Protein AF-A0A2H0G6V6-F1 (afdb_monomer_lite)

pLDDT: mean 89.8, std 11.32, range [32.69, 96.94]

Sequence (122 aa):
MICHQAIFFHKSLFNEIGLYDETLKLKADWKLLILAICKYNISYLHINTTLSIYDTSGISSTEENHKLLAAENEAVLYKEFPMFMNNYDRLNQLEILLAELKKSRLIKALNYFGFLKKIKHT

Radius of gyration: 21.41 Å; chains: 1; bounding box: 50×31×56 Å

Foldseek 3Di:
DPDLQQDDDDPVLCVVQNAFDPVQDPCRSVLSVCCCCPPVVPDDDDDPDDPDDDDCPDPCNDPVCPVSVVVSVVVSCCVVPVVVVVVVVVVVVVVVVVVVCVVDPVSVVCVVVVVDDPPDDD

Secondary structure (DSSP, 8-state):
---GGG----THHHHHT-S--TT-SS-HHHHHHHIIIIIS--------S------TTSGGGSGGGHHHHHHHHHHHHHHH-HHHHHHHHHHHHHHHHHHHHHH-HHHHHHHHTT-S------

Structure (mmCIF, N/CA/C/O backbone):
data_AF-A0A2H0G6V6-F1
#
_entry.id   AF-A0A2H0G6V6-F1
#
loop_
_atom_site.group_PDB
_atom_site.id
_atom_site.type_symbol
_atom_site.label_atom_id
_atom_site.label_alt_id
_atom_site.label_comp_id
_atom_site.label_asym_id
_atom_site.label_entity_id
_atom_site.label_seq_id
_atom_site.pdbx_PDB_ins_code
_atom_site.Cartn_x
_atom_site.Cartn_y
_atom_site.Cartn_z
_atom_site.occupancy
_atom_site.B_iso_or_equiv
_atom_site.auth_seq_id
_atom_site.auth_comp_id
_atom_site.auth_asym_id
_atom_site.auth_atom_id
_atom_site.pdbx_PDB_model_num
ATOM 1 N N . MET A 1 1 ? -0.016 -7.850 -0.098 1.00 60.28 1 MET A N 1
ATOM 2 C CA . MET A 1 1 ? 0.410 -6.962 -1.205 1.00 60.28 1 MET A CA 1
ATOM 3 C C . MET A 1 1 ? 0.632 -7.838 -2.425 1.00 60.28 1 MET A C 1
ATOM 5 O O . MET A 1 1 ? 1.134 -8.939 -2.244 1.00 60.28 1 MET A O 1
ATOM 9 N N . ILE A 1 2 ? 0.222 -7.402 -3.618 1.00 72.88 2 ILE A N 1
ATOM 10 C CA . ILE A 1 2 ? 0.527 -8.130 -4.861 1.00 72.88 2 ILE A CA 1
ATOM 11 C C . ILE A 1 2 ? 2.032 -7.982 -5.124 1.00 72.88 2 ILE A C 1
ATOM 13 O O . ILE A 1 2 ? 2.585 -6.903 -4.917 1.00 72.88 2 ILE A O 1
ATOM 17 N N . CYS A 1 3 ? 2.701 -9.068 -5.506 1.00 83.62 3 CYS A N 1
ATOM 18 C CA . CYS A 1 3 ? 4.130 -9.073 -5.812 1.00 83.62 3 CYS A CA 1
ATOM 19 C C . CYS A 1 3 ? 4.394 -8.190 -7.039 1.00 83.62 3 CYS A C 1
ATOM 21 O O . CYS A 1 3 ? 3.960 -8.537 -8.135 1.00 83.62 3 CYS A O 1
ATOM 23 N N . HIS A 1 4 ? 5.082 -7.054 -6.862 1.00 88.38 4 HIS A N 1
ATOM 24 C CA . HIS A 1 4 ? 5.379 -6.122 -7.958 1.00 88.38 4 HIS A CA 1
ATOM 25 C C . HIS A 1 4 ? 6.168 -6.804 -9.084 1.00 88.38 4 HIS A C 1
ATOM 27 O O . HIS A 1 4 ? 5.898 -6.583 -10.258 1.00 88.38 4 HIS A O 1
ATOM 33 N N . GLN A 1 5 ? 7.066 -7.721 -8.719 1.00 89.69 5 GLN A N 1
ATOM 34 C CA . GLN A 1 5 ? 7.894 -8.506 -9.634 1.00 89.69 5 GLN A CA 1
ATOM 35 C C . GLN A 1 5 ? 7.086 -9.423 -10.570 1.00 89.69 5 GLN A C 1
ATOM 37 O O . GLN A 1 5 ? 7.652 -9.979 -11.506 1.00 89.69 5 GLN A O 1
ATOM 42 N N . ALA A 1 6 ? 5.785 -9.601 -10.324 1.00 93.12 6 ALA A N 1
ATOM 43 C CA . ALA A 1 6 ? 4.876 -10.382 -11.159 1.00 93.12 6 ALA A CA 1
ATOM 44 C C . ALA A 1 6 ? 3.874 -9.510 -11.943 1.00 93.12 6 ALA A C 1
ATOM 46 O O . ALA A 1 6 ? 2.898 -10.035 -12.479 1.00 93.12 6 ALA A O 1
ATOM 47 N N . ILE A 1 7 ? 4.076 -8.188 -11.995 1.00 94.25 7 ILE A N 1
ATOM 48 C CA . ILE A 1 7 ? 3.158 -7.250 -12.646 1.00 94.25 7 ILE A CA 1
ATOM 49 C C . ILE A 1 7 ? 3.786 -6.699 -13.921 1.00 94.25 7 ILE A C 1
ATOM 51 O O . ILE A 1 7 ? 4.931 -6.255 -13.937 1.00 94.25 7 ILE A O 1
ATOM 55 N N . PHE A 1 8 ? 2.989 -6.679 -14.986 1.00 94.25 8 PHE A N 1
ATOM 56 C CA . PHE A 1 8 ? 3.351 -6.091 -16.266 1.00 94.25 8 PHE A CA 1
ATOM 57 C C . PHE A 1 8 ? 2.427 -4.915 -16.552 1.00 94.25 8 PHE A C 1
ATOM 59 O O . PHE A 1 8 ? 1.205 -5.043 -16.479 1.00 94.25 8 PHE A O 1
ATOM 66 N N . PHE A 1 9 ? 3.015 -3.773 -16.900 1.00 95.19 9 PHE A N 1
ATOM 67 C CA . PHE A 1 9 ? 2.273 -2.564 -17.232 1.00 95.19 9 PHE A CA 1
ATOM 68 C C . PHE A 1 9 ? 2.359 -2.282 -18.724 1.00 95.19 9 PHE A C 1
ATOM 70 O O . PHE A 1 9 ? 3.435 -2.337 -19.323 1.00 95.19 9 PHE A O 1
ATOM 77 N N . HIS A 1 10 ? 1.231 -1.908 -19.324 1.00 95.81 10 HIS A N 1
ATOM 78 C CA . HIS A 1 10 ? 1.273 -1.273 -20.631 1.00 95.81 10 HIS A CA 1
ATOM 79 C C . HIS A 1 10 ? 1.862 0.137 -20.486 1.00 95.81 10 HIS A C 1
ATOM 81 O O . HIS A 1 10 ? 1.508 0.863 -19.557 1.00 95.81 10 HIS A O 1
ATOM 87 N N . LYS A 1 11 ? 2.728 0.559 -21.417 1.00 95.81 11 LYS A N 1
ATOM 88 C CA . LYS A 1 11 ? 3.427 1.858 -21.337 1.00 95.81 11 LYS A CA 1
ATOM 89 C C . LYS A 1 11 ? 2.470 3.048 -21.187 1.00 95.81 11 LYS A C 1
ATOM 91 O O . LYS A 1 11 ? 2.828 4.035 -20.552 1.00 95.81 11 LYS A O 1
ATOM 96 N N . SER A 1 12 ? 1.263 2.958 -21.750 1.00 95.75 12 SER A N 1
ATOM 97 C CA . SER A 1 12 ? 0.259 4.027 -21.649 1.00 95.75 12 SER A CA 1
ATOM 98 C C . SER A 1 12 ? -0.141 4.352 -20.209 1.00 95.75 12 SER A C 1
ATOM 100 O O . SER A 1 12 ? -0.510 5.492 -19.954 1.00 95.75 12 SER A O 1
ATOM 102 N N . LEU A 1 13 ? -0.016 3.405 -19.272 1.00 96.38 13 LEU A N 1
ATOM 103 C CA . LEU A 1 13 ? -0.336 3.623 -17.861 1.00 96.38 13 LEU A CA 1
ATOM 104 C C . LEU A 1 13 ? 0.478 4.776 -17.260 1.00 96.38 13 LEU A C 1
ATOM 106 O O . LEU A 1 13 ? -0.059 5.598 -16.524 1.00 96.38 13 LEU A O 1
ATOM 110 N N . PHE A 1 14 ? 1.754 4.887 -17.634 1.00 96.50 14 PHE A N 1
ATOM 111 C CA . PHE A 1 14 ? 2.629 5.959 -17.159 1.00 96.50 14 PHE A CA 1
ATOM 112 C C . PHE A 1 14 ? 2.265 7.333 -17.732 1.00 96.50 14 PHE A C 1
ATOM 114 O O . PHE A 1 14 ? 2.564 8.349 -17.111 1.00 96.50 14 PHE A O 1
ATOM 121 N N . ASN A 1 15 ? 1.599 7.376 -18.891 1.00 95.38 15 ASN A N 1
ATOM 122 C CA . ASN A 1 15 ? 1.081 8.625 -19.450 1.00 95.38 15 ASN A CA 1
ATOM 123 C C . ASN A 1 15 ? -0.211 9.069 -18.744 1.00 95.38 15 ASN A C 1
ATOM 125 O O . ASN A 1 15 ? -0.499 10.260 -18.708 1.00 95.38 15 ASN A O 1
ATOM 129 N N . GLU A 1 16 ? -0.993 8.123 -18.217 1.00 94.88 16 GLU A N 1
ATOM 130 C CA . GLU A 1 16 ? -2.292 8.386 -17.589 1.00 94.88 16 GLU A CA 1
ATOM 131 C C . GLU A 1 16 ? -2.172 8.720 -16.096 1.00 94.88 16 GLU A C 1
ATOM 133 O O . GLU A 1 16 ? -2.793 9.667 -15.616 1.00 94.88 16 GLU A O 1
ATOM 138 N N . ILE A 1 17 ? -1.349 7.965 -15.364 1.00 95.62 17 ILE A N 1
ATOM 139 C CA . ILE A 1 17 ? -1.195 8.101 -13.906 1.00 95.62 17 ILE A CA 1
ATOM 140 C C . ILE A 1 17 ? 0.034 8.940 -13.546 1.00 95.62 17 ILE A C 1
ATOM 142 O O . ILE A 1 17 ? 0.036 9.645 -12.537 1.00 95.62 17 ILE A O 1
ATOM 146 N N . GLY A 1 18 ? 1.078 8.866 -14.371 1.00 95.62 18 GLY A N 1
ATOM 147 C CA . GLY A 1 18 ? 2.403 9.403 -14.081 1.00 95.62 18 GLY A CA 1
ATOM 148 C C . GLY A 1 18 ? 3.440 8.312 -13.807 1.00 95.62 18 GLY A C 1
ATOM 149 O O . GLY A 1 18 ? 3.152 7.113 -13.822 1.00 95.62 18 GLY A O 1
ATOM 150 N N . LEU A 1 19 ? 4.678 8.752 -13.591 1.00 96.62 19 LEU A N 1
ATOM 151 C CA . LEU A 1 19 ? 5.817 7.893 -13.264 1.00 96.62 19 LEU A CA 1
ATOM 152 C C . LEU A 1 19 ? 5.858 7.558 -11.765 1.00 96.62 19 LEU A C 1
ATOM 154 O O . LEU A 1 19 ? 5.008 7.991 -10.984 1.00 96.62 19 LEU A O 1
ATOM 158 N N . TYR A 1 20 ? 6.858 6.775 -11.365 1.00 96.88 20 TYR A N 1
ATOM 159 C CA . TYR A 1 20 ? 7.112 6.482 -9.960 1.00 96.88 20 TYR A CA 1
ATOM 160 C C . TYR A 1 20 ? 7.387 7.756 -9.159 1.00 96.88 20 TYR A C 1
ATOM 162 O O . TYR A 1 20 ? 8.062 8.675 -9.618 1.00 96.88 20 TYR A O 1
ATOM 170 N N . ASP A 1 21 ? 6.849 7.796 -7.942 1.00 96.56 21 ASP A N 1
ATOM 171 C CA . ASP A 1 21 ? 7.067 8.905 -7.021 1.00 96.56 21 ASP A CA 1
ATOM 172 C C . ASP A 1 21 ? 8.420 8.741 -6.323 1.00 96.56 21 ASP A C 1
ATOM 174 O O . ASP A 1 21 ? 8.543 7.994 -5.352 1.00 96.56 21 ASP A O 1
ATOM 178 N N . GLU A 1 22 ? 9.429 9.451 -6.823 1.00 96.12 22 GLU A N 1
ATOM 179 C CA . GLU A 1 22 ? 10.803 9.430 -6.304 1.00 96.12 22 GLU A CA 1
ATOM 180 C C . GLU A 1 22 ? 10.944 10.070 -4.913 1.00 96.12 22 GLU A C 1
ATOM 182 O O . GLU A 1 22 ? 12.004 9.987 -4.294 1.00 96.12 22 GLU A O 1
ATOM 187 N N . THR A 1 23 ? 9.884 10.696 -4.383 1.00 95.94 23 THR A N 1
ATOM 188 C CA . THR A 1 23 ? 9.886 11.189 -2.997 1.00 95.94 23 THR A CA 1
ATOM 189 C C . THR A 1 23 ? 9.694 10.065 -1.973 1.00 95.94 23 THR A C 1
ATOM 191 O O . THR A 1 23 ? 10.002 10.255 -0.795 1.00 95.94 23 THR A O 1
ATOM 194 N N . LEU A 1 24 ? 9.216 8.893 -2.411 1.00 95.81 24 LEU A N 1
ATOM 195 C CA . LEU A 1 24 ? 9.051 7.699 -1.585 1.00 95.81 24 LEU A CA 1
ATOM 196 C C . LEU A 1 24 ? 10.300 6.821 -1.664 1.00 95.81 24 LEU A C 1
ATOM 198 O O . LEU A 1 24 ? 10.797 6.517 -2.745 1.00 95.81 24 LEU A O 1
ATOM 202 N N . LYS A 1 25 ? 10.776 6.346 -0.515 1.00 94.00 25 LYS A N 1
ATOM 203 C CA . LYS A 1 25 ? 11.970 5.502 -0.420 1.00 94.00 25 LYS A CA 1
ATOM 204 C C . LYS A 1 25 ? 11.675 4.037 -0.702 1.00 94.00 25 LYS A C 1
ATOM 206 O O . LYS A 1 25 ? 12.546 3.343 -1.216 1.00 94.00 25 LYS A O 1
ATOM 211 N N . L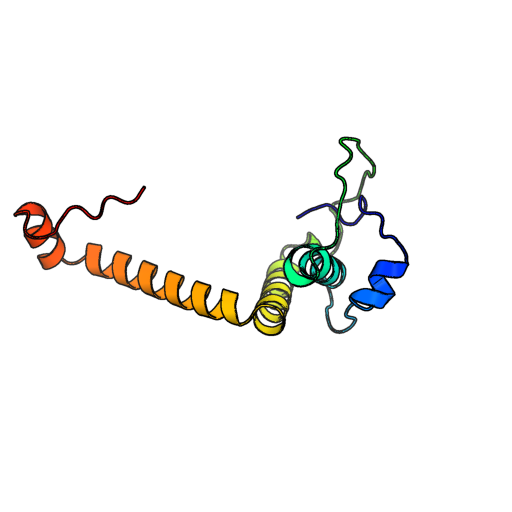EU A 1 26 ? 10.493 3.544 -0.324 1.00 92.50 26 LEU A N 1
ATOM 212 C CA . LEU A 1 26 ? 10.183 2.110 -0.377 1.00 92.50 26 LEU A CA 1
ATOM 213 C C . LEU A 1 26 ? 8.837 1.787 -1.041 1.00 92.50 26 LEU A C 1
ATOM 215 O O . LEU A 1 26 ? 8.609 0.638 -1.422 1.00 92.50 26 LEU A O 1
ATOM 219 N N . LYS A 1 27 ? 7.920 2.759 -1.148 1.00 93.31 27 LYS A N 1
ATOM 220 C CA . LYS A 1 27 ? 6.522 2.522 -1.560 1.00 93.31 27 LYS A CA 1
ATOM 221 C C . LYS A 1 27 ? 6.114 3.067 -2.930 1.00 93.31 27 LYS A C 1
ATOM 223 O O . LYS A 1 27 ? 4.922 3.037 -3.241 1.00 93.31 27 LYS A O 1
ATOM 228 N N . ALA A 1 28 ? 7.055 3.493 -3.771 1.00 95.00 28 ALA A N 1
ATOM 229 C CA . ALA A 1 28 ? 6.752 4.035 -5.100 1.00 95.00 28 ALA A CA 1
ATOM 230 C C . ALA A 1 28 ? 5.922 3.069 -5.975 1.00 95.0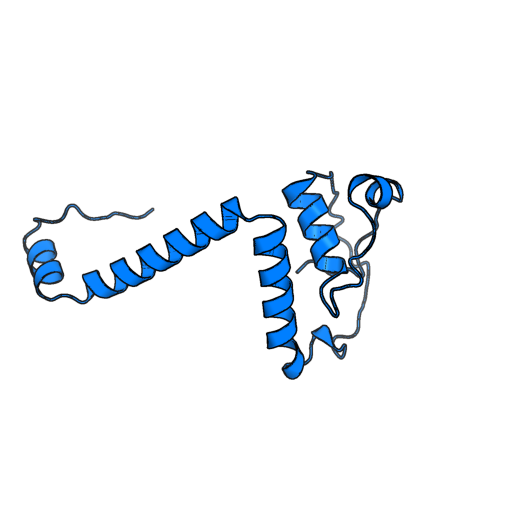0 28 ALA A C 1
ATOM 232 O O . ALA A 1 28 ? 4.880 3.460 -6.506 1.00 95.00 28 ALA A O 1
ATOM 233 N N . ASP A 1 29 ? 6.311 1.792 -6.038 1.00 93.88 29 ASP A N 1
ATOM 234 C CA . ASP A 1 29 ? 5.599 0.759 -6.805 1.00 93.88 29 ASP A CA 1
ATOM 235 C C . ASP A 1 29 ? 4.165 0.547 -6.320 1.00 93.88 29 ASP A C 1
ATOM 237 O O . ASP A 1 29 ? 3.210 0.451 -7.095 1.00 93.88 29 ASP A O 1
ATOM 241 N N . TRP A 1 30 ? 4.011 0.487 -4.997 1.00 94.25 30 TRP A N 1
ATOM 242 C CA . TRP A 1 30 ? 2.716 0.307 -4.360 1.00 94.25 30 TRP A CA 1
ATOM 243 C C . TRP A 1 30 ? 1.804 1.515 -4.597 1.00 94.25 30 TRP A C 1
ATOM 245 O O . TRP A 1 30 ? 0.620 1.324 -4.883 1.00 94.25 30 TRP A O 1
ATOM 255 N N . LYS A 1 31 ? 2.349 2.739 -4.546 1.00 96.12 31 LYS A N 1
ATOM 256 C CA . LYS A 1 31 ? 1.601 3.962 -4.856 1.00 96.12 31 LYS A CA 1
ATOM 257 C C . LYS A 1 31 ? 1.058 3.926 -6.286 1.00 96.12 31 LYS A C 1
ATOM 259 O O . LYS A 1 31 ? -0.121 4.210 -6.489 1.00 96.12 31 LYS A O 1
ATOM 264 N N . LEU A 1 32 ? 1.879 3.555 -7.269 1.00 96.00 32 LEU A N 1
ATOM 265 C CA . LEU A 1 32 ? 1.429 3.464 -8.660 1.00 96.00 32 LEU A CA 1
ATOM 266 C C . LEU A 1 32 ? 0.262 2.472 -8.807 1.00 96.00 32 LEU A C 1
ATOM 268 O O . LEU A 1 32 ? -0.741 2.779 -9.450 1.00 96.00 32 LEU A O 1
ATOM 272 N N . LEU A 1 33 ? 0.358 1.312 -8.151 1.00 95.19 33 LEU A N 1
ATOM 273 C CA . LEU A 1 33 ? -0.670 0.269 -8.194 1.00 95.19 33 LEU A CA 1
ATOM 274 C C . LEU A 1 33 ? -1.994 0.684 -7.553 1.00 95.19 33 LEU A C 1
ATOM 276 O O . LEU A 1 33 ? -3.052 0.464 -8.144 1.00 95.19 33 LEU A O 1
ATOM 280 N N . ILE A 1 34 ? -1.958 1.269 -6.351 1.00 95.31 34 ILE A N 1
ATOM 281 C CA . ILE A 1 34 ? -3.191 1.675 -5.665 1.00 95.31 34 ILE A CA 1
ATOM 282 C C . ILE A 1 34 ? -3.895 2.804 -6.421 1.00 95.31 34 ILE A C 1
ATOM 284 O O . ILE A 1 34 ? -5.121 2.813 -6.500 1.00 95.31 34 ILE A O 1
ATOM 288 N N . LEU A 1 35 ? -3.138 3.712 -7.044 1.00 96.50 35 LEU A N 1
ATOM 289 C CA . LEU A 1 35 ? -3.704 4.731 -7.921 1.00 96.50 35 LEU A CA 1
ATOM 290 C C . LEU A 1 35 ? -4.345 4.097 -9.158 1.00 96.50 35 LEU A C 1
ATOM 292 O O . LEU A 1 35 ? -5.505 4.390 -9.447 1.00 96.50 35 LEU A O 1
ATOM 296 N N . ALA A 1 36 ? -3.635 3.198 -9.844 1.00 95.94 36 ALA A N 1
ATOM 297 C CA . ALA A 1 36 ? -4.140 2.533 -11.042 1.00 95.94 36 ALA A CA 1
ATOM 298 C C . ALA A 1 36 ? -5.476 1.833 -10.793 1.00 95.94 36 ALA A C 1
ATOM 300 O O . ALA A 1 36 ? -6.437 2.062 -11.522 1.00 95.94 36 ALA A O 1
ATOM 301 N N . ILE A 1 37 ? -5.555 1.030 -9.735 1.00 94.50 37 ILE A N 1
ATOM 302 C CA . ILE A 1 37 ? -6.744 0.225 -9.449 1.00 94.50 37 ILE A CA 1
ATOM 303 C C . ILE A 1 37 ? -7.853 1.088 -8.841 1.00 94.50 37 ILE A C 1
ATOM 305 O O . ILE A 1 37 ? -8.984 1.063 -9.317 1.00 94.50 37 ILE A O 1
ATOM 309 N N . CYS A 1 38 ? -7.552 1.861 -7.795 1.00 94.69 38 CYS A N 1
ATOM 310 C CA . CYS A 1 38 ? -8.591 2.476 -6.966 1.00 94.69 38 CYS A CA 1
ATOM 311 C C . CYS A 1 38 ? -8.986 3.890 -7.405 1.00 94.69 38 CYS A C 1
ATOM 313 O O . CYS A 1 38 ? -10.087 4.328 -7.081 1.00 94.69 38 CYS A O 1
ATOM 315 N N . LYS A 1 39 ? -8.100 4.628 -8.086 1.00 95.56 39 LYS A N 1
ATOM 316 C CA . LYS A 1 39 ? -8.342 6.032 -8.466 1.00 95.56 39 LYS A CA 1
ATOM 317 C C . LYS A 1 39 ? -8.642 6.187 -9.952 1.00 95.56 39 LYS A C 1
ATOM 319 O O . LYS A 1 39 ? -9.575 6.897 -10.307 1.00 95.56 39 LYS A O 1
ATOM 324 N N . TYR A 1 40 ? -7.866 5.513 -10.797 1.00 96.25 40 TYR A N 1
ATOM 325 C CA . TYR A 1 40 ? -7.990 5.589 -12.256 1.00 96.25 40 TYR A CA 1
ATOM 326 C C . TYR A 1 40 ? -8.807 4.439 -12.855 1.00 96.25 40 TYR A C 1
ATOM 328 O O . TYR A 1 40 ? -9.146 4.486 -14.031 1.00 96.25 40 TYR A O 1
ATOM 336 N N . ASN A 1 41 ? -9.177 3.435 -12.049 1.00 95.75 41 ASN A N 1
ATOM 337 C CA . ASN A 1 41 ? -10.000 2.300 -12.474 1.00 95.75 41 ASN A CA 1
ATOM 338 C C . ASN A 1 41 ? -9.434 1.580 -13.715 1.00 95.75 41 ASN A C 1
ATOM 340 O O . ASN A 1 41 ? -10.168 1.179 -14.621 1.00 95.75 41 ASN A O 1
ATOM 344 N N . ILE A 1 42 ? -8.107 1.435 -13.764 1.00 96.12 42 ILE A N 1
ATOM 345 C CA . ILE A 1 42 ? -7.419 0.734 -14.843 1.00 96.12 42 ILE A CA 1
ATOM 346 C C . ILE A 1 42 ? -7.809 -0.743 -14.809 1.00 96.12 42 ILE A C 1
ATOM 348 O O . ILE A 1 42 ? -7.733 -1.409 -13.774 1.00 96.12 42 ILE A O 1
ATOM 352 N N . SER A 1 43 ? -8.179 -1.278 -15.971 1.00 95.19 43 SER A N 1
ATOM 353 C CA . SER A 1 43 ? -8.462 -2.700 -16.126 1.00 95.19 43 SER A CA 1
ATOM 354 C C . SER A 1 43 ? -7.207 -3.539 -15.897 1.00 95.19 43 SER A C 1
ATOM 356 O O . SER A 1 43 ? -6.142 -3.232 -16.433 1.00 95.19 43 SER A O 1
ATOM 358 N N . TYR A 1 44 ? -7.351 -4.655 -15.192 1.00 94.44 44 TYR A N 1
ATOM 359 C CA . TYR A 1 44 ? -6.284 -5.629 -14.995 1.00 94.44 44 TYR A CA 1
ATOM 360 C C . TYR A 1 44 ? -6.804 -7.045 -15.245 1.00 94.44 44 TYR A C 1
ATOM 362 O O . TYR A 1 44 ? -8.001 -7.315 -15.146 1.00 94.44 44 TYR A O 1
ATOM 370 N N . LEU A 1 45 ? -5.886 -7.958 -15.552 1.00 95.00 45 LEU A N 1
ATOM 371 C CA . LEU A 1 45 ? -6.166 -9.380 -15.707 1.00 95.00 45 LEU A CA 1
ATOM 372 C C . LEU A 1 45 ? -5.264 -10.166 -14.759 1.00 95.00 45 LEU A C 1
ATOM 374 O O . LEU A 1 45 ? -4.044 -10.016 -14.792 1.00 95.00 45 LEU A O 1
ATOM 378 N N . HIS A 1 46 ? -5.859 -11.020 -13.930 1.00 94.00 46 HIS A N 1
ATOM 379 C CA . HIS A 1 46 ? -5.103 -11.955 -13.105 1.00 94.00 46 HIS A CA 1
ATOM 380 C C . HIS A 1 46 ? -4.820 -13.239 -13.888 1.00 94.00 46 HIS A C 1
ATOM 382 O O . HIS A 1 46 ? -5.742 -13.881 -14.392 1.00 94.00 46 HIS A O 1
ATOM 388 N N . ILE A 1 47 ? -3.548 -13.631 -13.946 1.00 94.00 47 ILE A N 1
ATOM 389 C CA . ILE A 1 47 ? -3.102 -14.875 -14.571 1.00 94.00 47 ILE A CA 1
ATOM 390 C C . ILE A 1 47 ? -2.634 -15.808 -13.456 1.00 94.00 47 ILE A C 1
ATOM 392 O O . ILE A 1 47 ? -1.687 -15.495 -12.740 1.00 94.00 47 ILE A O 1
ATOM 396 N N . ASN A 1 48 ? -3.300 -16.955 -13.304 1.00 94.25 48 ASN A N 1
ATOM 397 C CA . ASN A 1 48 ? -2.979 -17.934 -12.265 1.00 94.25 48 ASN A CA 1
ATOM 398 C C . ASN A 1 48 ? -1.748 -18.769 -12.653 1.00 94.25 48 ASN A C 1
ATOM 400 O O . ASN A 1 48 ? -1.855 -19.931 -13.046 1.00 94.25 48 ASN A O 1
ATOM 404 N N . THR A 1 49 ? -0.574 -18.151 -12.632 1.00 93.94 49 THR A N 1
ATOM 405 C CA . THR A 1 49 ? 0.701 -18.783 -12.981 1.00 93.94 49 THR A CA 1
ATOM 406 C C . THR A 1 49 ? 1.816 -18.148 -12.164 1.00 93.94 49 THR A C 1
ATOM 408 O O . THR A 1 49 ? 1.809 -16.945 -11.913 1.00 93.94 49 THR A O 1
ATOM 411 N N . THR A 1 50 ? 2.793 -18.950 -11.747 1.00 93.50 50 THR A N 1
ATOM 412 C CA . THR A 1 50 ? 3.994 -18.435 -11.088 1.00 93.50 50 THR A CA 1
ATOM 413 C C . THR A 1 50 ? 4.871 -17.726 -12.116 1.00 93.50 50 THR A C 1
ATOM 415 O O . THR A 1 50 ? 5.430 -18.368 -12.999 1.00 93.50 50 THR A O 1
ATOM 418 N N . LEU A 1 51 ? 4.984 -16.401 -11.999 1.00 92.31 51 LEU A N 1
ATOM 419 C CA . LEU A 1 51 ? 5.756 -15.565 -12.929 1.00 92.31 51 LEU A CA 1
ATOM 420 C C . LEU A 1 51 ? 7.128 -15.155 -12.381 1.00 92.31 51 LEU A C 1
ATOM 422 O O . LEU A 1 51 ? 8.001 -14.773 -13.153 1.00 92.31 51 LEU A O 1
ATOM 426 N N . SER A 1 52 ? 7.331 -15.222 -11.064 1.00 90.44 52 SER A N 1
ATOM 427 C CA . SER A 1 52 ? 8.570 -14.789 -10.420 1.00 90.44 52 SER A CA 1
ATOM 428 C C . SER A 1 52 ? 8.879 -15.629 -9.182 1.00 90.44 52 SER A C 1
ATOM 430 O O . SER A 1 52 ? 7.977 -15.993 -8.425 1.00 90.44 52 SER A O 1
ATOM 432 N N . ILE A 1 53 ? 10.165 -15.911 -8.985 1.00 90.38 53 ILE A N 1
ATOM 433 C CA . ILE A 1 53 ? 10.748 -16.378 -7.728 1.00 90.38 53 ILE A CA 1
ATOM 434 C C . ILE A 1 53 ? 11.639 -15.230 -7.267 1.00 90.38 53 ILE A C 1
ATOM 436 O O . ILE A 1 53 ? 12.568 -14.855 -7.983 1.00 90.38 53 ILE A O 1
ATOM 440 N N . TYR A 1 54 ? 11.334 -14.644 -6.113 1.00 87.00 54 TYR A N 1
ATOM 441 C CA . TYR A 1 54 ? 12.049 -13.475 -5.613 1.00 87.00 54 TYR A CA 1
ATOM 442 C C . TYR A 1 54 ? 12.604 -13.726 -4.214 1.00 87.00 54 TYR A C 1
ATOM 444 O O . TYR A 1 54 ? 12.072 -14.528 -3.447 1.00 87.00 54 TYR A O 1
ATOM 452 N N . ASP A 1 55 ? 13.685 -13.020 -3.901 1.00 88.50 55 ASP A N 1
ATOM 453 C CA . ASP A 1 55 ? 14.332 -13.073 -2.598 1.00 88.50 55 ASP A CA 1
ATOM 454 C C . ASP A 1 55 ? 13.599 -12.188 -1.577 1.00 88.50 55 ASP A C 1
ATOM 456 O O . ASP A 1 55 ? 13.288 -11.022 -1.836 1.00 88.50 55 ASP A O 1
ATOM 460 N N . THR A 1 56 ? 13.339 -12.741 -0.395 1.00 86.69 56 THR A N 1
ATOM 461 C CA . THR A 1 56 ? 12.699 -12.048 0.728 1.00 86.69 56 THR A CA 1
ATOM 462 C C . THR A 1 56 ? 13.692 -11.336 1.648 1.00 86.69 56 THR A C 1
ATOM 464 O O . THR A 1 56 ? 13.272 -10.754 2.641 1.00 86.69 56 THR A O 1
ATOM 467 N N . SER A 1 57 ? 14.993 -11.351 1.348 1.00 89.00 57 SER A N 1
ATOM 468 C CA . SER A 1 57 ? 16.027 -10.646 2.125 1.00 89.00 57 SER A CA 1
ATOM 469 C C . SER A 1 57 ? 16.114 -9.134 1.842 1.00 89.00 57 SER A C 1
ATOM 471 O O . SER A 1 57 ? 16.925 -8.425 2.438 1.00 89.00 57 SER A O 1
ATOM 473 N N . GLY A 1 58 ? 15.279 -8.619 0.933 1.00 84.62 58 GLY A N 1
ATOM 474 C CA . GLY A 1 58 ? 15.295 -7.215 0.524 1.00 84.62 58 GLY A CA 1
ATOM 475 C C . GLY A 1 58 ? 14.955 -6.228 1.648 1.00 84.62 58 GLY A C 1
ATOM 476 O O . GLY A 1 58 ? 14.261 -6.550 2.610 1.00 84.62 58 GLY A O 1
ATOM 477 N N . ILE A 1 59 ? 15.376 -4.972 1.471 1.00 85.38 59 ILE A N 1
ATOM 478 C CA . ILE A 1 59 ? 15.227 -3.881 2.454 1.00 85.38 59 ILE A CA 1
ATOM 479 C C . ILE A 1 59 ? 13.782 -3.634 2.911 1.00 85.38 59 ILE A C 1
ATOM 481 O O . ILE A 1 59 ? 13.551 -3.188 4.026 1.00 85.38 59 ILE A O 1
ATOM 485 N N . SER A 1 60 ? 12.787 -3.929 2.075 1.00 81.44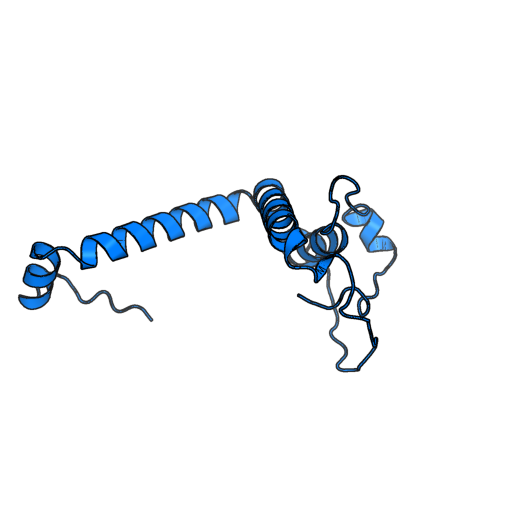 60 SER A N 1
ATOM 486 C CA . SER A 1 60 ? 11.370 -3.775 2.421 1.00 81.44 60 SER A CA 1
ATOM 487 C C . SER A 1 60 ? 10.840 -4.884 3.340 1.00 81.44 60 SER A C 1
ATOM 489 O O . SER A 1 60 ? 9.719 -4.777 3.835 1.00 81.44 60 SER A O 1
ATOM 491 N N . SER A 1 61 ? 11.639 -5.928 3.572 1.00 85.06 61 SER A N 1
ATOM 492 C CA . SER A 1 61 ? 11.322 -7.069 4.436 1.00 85.06 61 SER A CA 1
ATOM 493 C C . SER A 1 61 ? 12.053 -7.012 5.780 1.00 85.06 61 SER A C 1
ATOM 495 O O . SER A 1 61 ? 11.866 -7.901 6.606 1.00 85.06 61 SER A O 1
ATOM 497 N N . THR A 1 62 ? 12.874 -5.983 6.020 1.00 88.56 62 THR A N 1
ATOM 498 C CA . THR A 1 62 ? 13.556 -5.796 7.304 1.00 88.56 62 THR A CA 1
ATOM 499 C C . THR A 1 62 ? 12.657 -5.073 8.301 1.00 88.56 62 THR A C 1
ATOM 501 O O . THR A 1 62 ? 11.976 -4.098 7.967 1.00 88.56 62 THR A O 1
ATOM 504 N N . GLU A 1 63 ? 12.683 -5.525 9.557 1.00 87.88 63 GLU A N 1
ATOM 505 C CA . GLU A 1 63 ? 11.812 -4.976 10.600 1.00 87.88 63 GLU A CA 1
ATOM 506 C C . GLU A 1 63 ? 12.051 -3.485 10.862 1.00 87.88 63 GLU A C 1
ATOM 508 O O . GLU A 1 63 ? 11.111 -2.721 11.094 1.00 87.88 63 GLU A O 1
ATOM 513 N N . GLU A 1 64 ? 13.307 -3.056 10.742 1.00 90.69 64 GLU A N 1
ATOM 514 C CA . GLU A 1 64 ? 13.739 -1.664 10.891 1.00 90.69 64 GLU A CA 1
ATOM 515 C C . GLU A 1 64 ? 12.970 -0.714 9.960 1.00 90.69 64 GLU A C 1
ATOM 517 O O . GLU A 1 64 ? 12.647 0.415 10.338 1.00 90.69 64 GLU A O 1
ATOM 522 N N . ASN A 1 65 ? 12.601 -1.191 8.768 1.00 91.56 65 ASN A N 1
ATOM 523 C CA . ASN A 1 65 ? 11.920 -0.396 7.755 1.00 91.56 65 ASN A CA 1
ATOM 524 C C . ASN A 1 65 ? 10.390 -0.433 7.865 1.00 91.56 65 ASN A C 1
ATOM 526 O O . ASN A 1 65 ? 9.721 0.346 7.184 1.00 91.56 65 ASN A O 1
ATOM 530 N N . HIS A 1 66 ? 9.795 -1.259 8.735 1.00 89.88 66 HIS A N 1
ATOM 531 C CA . HIS A 1 66 ? 8.332 -1.343 8.860 1.00 89.88 66 HIS A CA 1
ATOM 532 C C . HIS A 1 66 ? 7.680 -0.017 9.250 1.00 89.88 66 HIS A C 1
ATOM 534 O O . HIS A 1 66 ? 6.629 0.330 8.709 1.00 89.88 66 HIS A O 1
ATOM 540 N N . LYS A 1 67 ? 8.311 0.754 10.143 1.00 93.44 67 LYS A N 1
ATOM 541 C CA . LYS A 1 67 ? 7.796 2.074 10.539 1.00 93.44 67 LYS A CA 1
ATOM 542 C C . LYS A 1 67 ? 7.780 3.047 9.363 1.00 93.44 67 LYS A C 1
ATOM 544 O O . LYS A 1 67 ? 6.787 3.738 9.161 1.00 93.44 67 LYS A O 1
ATOM 549 N N . LEU A 1 68 ? 8.852 3.067 8.570 1.00 94.25 68 LEU A N 1
ATOM 550 C CA . LEU A 1 68 ? 8.941 3.908 7.377 1.00 94.25 68 LEU A CA 1
ATOM 551 C C . LEU A 1 68 ? 7.908 3.487 6.324 1.00 94.25 68 LEU A C 1
ATOM 553 O O . LEU A 1 68 ? 7.201 4.336 5.796 1.00 94.25 68 LEU A O 1
ATOM 557 N N . LEU A 1 69 ? 7.764 2.182 6.071 1.00 93.06 69 LEU A N 1
ATOM 558 C CA . LEU A 1 69 ? 6.765 1.642 5.141 1.00 93.06 69 LEU A CA 1
ATOM 559 C C . LEU A 1 69 ? 5.336 2.036 5.539 1.00 93.06 69 LEU A C 1
ATOM 561 O O . LEU A 1 69 ? 4.531 2.371 4.671 1.00 93.06 69 LEU A O 1
ATOM 565 N N . ALA A 1 70 ? 5.016 1.975 6.835 1.00 93.50 70 ALA A N 1
ATOM 566 C CA . ALA A 1 70 ? 3.713 2.378 7.354 1.00 93.50 70 ALA A CA 1
ATOM 567 C C . ALA A 1 70 ? 3.481 3.886 7.180 1.00 93.50 70 ALA A C 1
ATOM 569 O O . ALA A 1 70 ? 2.438 4.272 6.659 1.00 93.50 70 ALA A O 1
ATOM 570 N N . ALA A 1 71 ? 4.471 4.712 7.529 1.00 95.88 71 ALA A N 1
ATOM 571 C CA . ALA A 1 71 ? 4.389 6.163 7.385 1.00 95.88 71 ALA A CA 1
ATOM 572 C C . ALA A 1 71 ? 4.250 6.603 5.916 1.00 95.88 71 ALA A C 1
ATOM 574 O O . ALA A 1 71 ? 3.444 7.476 5.607 1.00 95.88 71 ALA A O 1
ATOM 575 N N . GLU A 1 72 ? 4.990 5.982 4.991 1.00 96.56 72 GLU A N 1
ATOM 576 C CA . GLU A 1 72 ? 4.857 6.264 3.555 1.00 96.56 72 GLU A CA 1
ATOM 577 C C . GLU A 1 72 ? 3.481 5.860 3.024 1.00 96.56 72 GLU A C 1
ATOM 579 O O . GLU A 1 72 ? 2.848 6.638 2.312 1.00 96.56 72 GLU A O 1
ATOM 584 N N . ASN A 1 73 ? 2.988 4.673 3.393 1.00 94.25 73 ASN A N 1
ATOM 585 C CA . ASN A 1 73 ? 1.641 4.243 3.021 1.00 94.25 73 ASN A CA 1
ATOM 586 C C . ASN A 1 73 ? 0.583 5.237 3.505 1.00 94.25 73 ASN A C 1
ATOM 588 O O . ASN A 1 73 ? -0.281 5.644 2.733 1.00 94.25 73 ASN A O 1
ATOM 592 N N . GLU A 1 74 ? 0.658 5.619 4.778 1.00 95.62 74 GLU A N 1
ATOM 593 C CA . GLU A 1 74 ? -0.254 6.571 5.396 1.00 95.62 74 GLU A CA 1
ATOM 594 C C . GLU A 1 74 ? -0.216 7.917 4.663 1.00 95.62 74 GLU A C 1
ATOM 596 O O . GLU A 1 74 ? -1.253 8.404 4.213 1.00 95.62 74 GLU A O 1
ATOM 601 N N . ALA A 1 75 ? 0.978 8.465 4.430 1.00 96.69 75 ALA A N 1
ATOM 602 C CA . ALA A 1 75 ? 1.151 9.722 3.711 1.00 96.69 75 ALA A CA 1
ATOM 603 C C . ALA A 1 75 ? 0.535 9.681 2.302 1.00 96.69 75 ALA A C 1
ATOM 605 O O . ALA A 1 75 ? -0.134 10.633 1.891 1.00 96.69 75 ALA A O 1
ATOM 606 N N . VAL A 1 76 ? 0.705 8.577 1.564 1.00 96.94 76 VAL A N 1
ATOM 607 C CA . VAL A 1 76 ? 0.058 8.397 0.255 1.00 96.94 76 VAL A CA 1
ATOM 608 C C . VAL A 1 76 ? -1.459 8.334 0.395 1.00 96.94 76 VAL A C 1
ATOM 610 O O . VAL A 1 76 ? -2.154 8.986 -0.380 1.00 96.94 76 VAL A O 1
ATOM 613 N N . LEU A 1 77 ? -1.992 7.582 1.361 1.00 96.56 77 LEU A N 1
ATOM 614 C CA . LEU A 1 77 ? -3.439 7.446 1.537 1.00 96.56 77 LEU A CA 1
ATOM 615 C C . LEU A 1 77 ? -4.101 8.778 1.898 1.00 96.56 77 LEU A C 1
ATOM 617 O O . LEU A 1 77 ? -5.100 9.141 1.281 1.00 96.56 77 LEU A O 1
ATOM 621 N N . TYR A 1 78 ? -3.530 9.541 2.831 1.00 96.88 78 TYR A N 1
ATOM 622 C CA . TYR A 1 78 ? -4.060 10.858 3.193 1.00 96.88 78 TYR A CA 1
ATOM 623 C C . TYR A 1 78 ? -3.963 11.861 2.043 1.00 96.88 78 TYR A C 1
ATOM 625 O O . TYR A 1 78 ? -4.861 12.685 1.872 1.00 96.88 78 TYR A O 1
ATOM 633 N N . LYS A 1 79 ? -2.904 11.784 1.231 1.00 96.56 79 LYS A N 1
ATOM 634 C CA . LYS A 1 79 ? -2.726 12.666 0.073 1.00 96.56 79 LYS A CA 1
ATOM 635 C C . LYS A 1 79 ? -3.680 12.326 -1.072 1.00 96.56 79 LYS A C 1
ATOM 637 O O . LYS A 1 79 ? -4.295 13.219 -1.646 1.00 96.56 79 LYS A O 1
ATOM 642 N N . GLU A 1 80 ? -3.776 11.052 -1.433 1.00 96.75 80 GLU A N 1
ATOM 643 C CA . GLU A 1 80 ? -4.457 10.612 -2.655 1.00 96.75 80 GLU A CA 1
ATOM 644 C C . GLU A 1 80 ? -5.929 10.240 -2.426 1.00 96.75 80 GLU A C 1
ATOM 646 O O . GLU A 1 80 ? -6.730 10.335 -3.358 1.00 96.75 80 GLU A O 1
ATOM 651 N N . PHE A 1 81 ? -6.297 9.863 -1.195 1.00 96.56 81 PHE A N 1
ATOM 652 C CA . PHE A 1 81 ? -7.634 9.404 -0.804 1.00 96.56 81 PHE A CA 1
ATOM 653 C C . PHE A 1 81 ? -8.166 10.103 0.473 1.00 96.56 8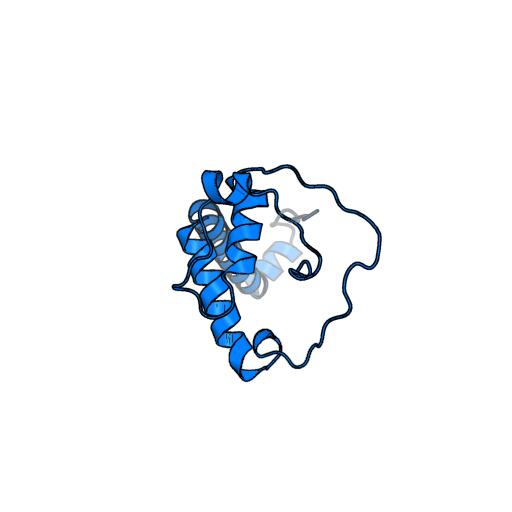1 PHE A C 1
ATOM 655 O O . PHE A 1 81 ? -8.700 9.434 1.365 1.00 96.56 81 PHE A O 1
ATOM 662 N N . PRO A 1 82 ? -8.101 11.447 0.584 1.00 95.81 82 PRO A N 1
ATOM 663 C CA . PRO A 1 82 ? -8.411 12.169 1.825 1.00 95.81 82 PRO A CA 1
ATOM 664 C C . PRO A 1 82 ? -9.838 11.931 2.338 1.00 95.81 82 PRO A C 1
ATOM 666 O O . PRO A 1 82 ? -10.061 11.823 3.540 1.00 95.81 82 PRO A O 1
ATOM 669 N N . MET A 1 83 ? -10.823 11.803 1.442 1.00 92.25 83 MET A N 1
ATOM 670 C CA . MET A 1 83 ? -12.215 11.556 1.837 1.00 92.25 83 MET A CA 1
ATOM 671 C C . MET A 1 83 ? -12.394 10.185 2.503 1.00 92.25 83 MET A C 1
ATOM 673 O O . MET A 1 83 ? -13.139 10.064 3.475 1.00 92.25 83 MET A O 1
ATOM 677 N N . PHE A 1 84 ? -11.700 9.160 1.999 1.00 93.75 84 PHE A N 1
ATOM 678 C CA . PHE A 1 84 ? -11.726 7.827 2.597 1.00 93.75 84 PHE A CA 1
ATOM 679 C C . PHE A 1 84 ? -11.027 7.828 3.951 1.00 93.75 84 PHE A C 1
ATOM 681 O O . PHE A 1 84 ? -11.577 7.281 4.903 1.00 93.75 84 PHE A O 1
ATOM 688 N N . MET A 1 85 ? -9.879 8.502 4.056 1.00 95.31 85 MET A N 1
ATOM 689 C CA . MET A 1 85 ? -9.132 8.582 5.312 1.00 95.31 85 MET A CA 1
ATOM 690 C C . MET A 1 85 ? -9.901 9.324 6.404 1.00 95.31 85 MET A C 1
ATOM 692 O O . MET A 1 85 ? -10.034 8.806 7.505 1.00 95.31 85 MET A O 1
ATOM 696 N N . ASN A 1 86 ? -10.540 10.452 6.087 1.00 93.31 86 ASN A N 1
ATOM 697 C CA . ASN A 1 86 ? -11.377 11.169 7.055 1.00 93.31 86 ASN A CA 1
ATOM 698 C C . ASN A 1 86 ? -12.528 10.302 7.593 1.00 93.31 86 ASN A C 1
ATOM 700 O O . ASN A 1 86 ? -12.851 10.336 8.782 1.00 93.31 86 ASN A O 1
ATOM 704 N N . ASN A 1 87 ? -13.165 9.520 6.716 1.00 94.44 87 ASN A N 1
ATOM 705 C CA . ASN A 1 87 ? -14.220 8.597 7.123 1.00 94.44 87 ASN A CA 1
ATOM 706 C C . ASN A 1 87 ? -13.666 7.450 7.972 1.00 94.44 87 ASN A C 1
ATOM 708 O O . ASN A 1 87 ? -14.275 7.100 8.981 1.00 94.44 87 ASN A O 1
ATOM 712 N N . TYR A 1 88 ? -12.520 6.893 7.584 1.00 94.00 88 TYR A N 1
ATOM 713 C CA . TYR A 1 88 ? -11.832 5.847 8.331 1.00 94.00 88 TYR A CA 1
ATOM 714 C C . TYR A 1 88 ? -11.474 6.310 9.750 1.00 94.00 88 TYR A C 1
ATOM 716 O O . TYR A 1 88 ? -11.825 5.639 10.719 1.00 94.00 88 TYR A O 1
ATOM 724 N N . ASP A 1 89 ? -10.891 7.501 9.888 1.00 94.31 89 ASP A N 1
ATOM 725 C CA . ASP A 1 89 ? -10.523 8.078 11.183 1.00 94.31 89 ASP A CA 1
ATOM 726 C C . ASP A 1 89 ? -11.741 8.279 12.080 1.00 94.31 89 ASP A C 1
ATOM 728 O O . ASP A 1 89 ? -11.728 7.928 13.262 1.00 94.31 89 ASP A O 1
ATOM 732 N N . ARG A 1 90 ? -12.837 8.787 11.507 1.00 95.38 90 ARG A N 1
ATOM 733 C CA . ARG A 1 90 ? -14.100 8.948 12.227 1.00 95.38 90 ARG A CA 1
ATOM 734 C C . ARG A 1 90 ? -14.672 7.607 12.684 1.00 95.38 90 ARG A C 1
ATOM 736 O O . ARG A 1 90 ? -15.162 7.516 13.808 1.00 95.38 90 ARG A O 1
ATOM 743 N N . LEU A 1 91 ? -14.649 6.585 11.830 1.00 95.19 91 LEU A N 1
ATOM 744 C CA . LEU A 1 91 ? -15.123 5.245 12.186 1.00 95.19 91 LEU A CA 1
ATOM 745 C C . LEU A 1 91 ? -14.286 4.659 13.324 1.00 95.19 91 LEU A C 1
ATOM 747 O O . LEU A 1 91 ? -14.854 4.209 14.315 1.00 95.19 91 LEU A O 1
ATOM 751 N N . ASN A 1 92 ? -12.961 4.771 13.241 1.00 95.06 92 ASN A N 1
ATOM 752 C CA . ASN A 1 92 ? -12.054 4.315 14.288 1.00 95.06 92 ASN A CA 1
ATOM 753 C C . ASN A 1 92 ? -12.321 5.027 15.631 1.00 95.06 92 ASN A C 1
ATOM 755 O O . ASN A 1 92 ? -12.428 4.387 16.677 1.00 95.06 92 ASN A O 1
ATOM 759 N N . GLN A 1 93 ? -12.529 6.350 15.618 1.00 96.00 93 GLN A N 1
ATOM 760 C CA . GLN A 1 93 ? -12.916 7.102 16.820 1.00 96.00 93 GLN A CA 1
ATOM 761 C C . GLN A 1 93 ? -14.241 6.606 17.415 1.00 96.00 93 GLN A C 1
ATOM 763 O O . GLN A 1 93 ? -14.357 6.446 18.632 1.00 96.00 93 GLN A O 1
ATOM 768 N N . LEU A 1 94 ? -15.243 6.339 16.573 1.00 95.19 94 LEU A N 1
ATOM 769 C CA . LEU A 1 94 ? -16.531 5.805 17.018 1.00 95.19 94 LEU A CA 1
ATOM 770 C C . LEU A 1 94 ? -16.392 4.401 17.618 1.00 95.19 94 LEU A C 1
ATOM 772 O O . LEU A 1 94 ? -17.039 4.112 18.624 1.00 95.19 94 LEU A O 1
ATOM 776 N N . GLU A 1 95 ? -15.545 3.543 17.054 1.00 94.88 95 GLU A N 1
ATOM 777 C CA . GLU A 1 95 ? -15.268 2.209 17.592 1.00 94.88 95 GLU A CA 1
ATOM 778 C C . GLU A 1 95 ? -14.604 2.269 18.971 1.00 94.88 95 GLU A C 1
ATOM 780 O O . GLU A 1 95 ? -15.034 1.558 19.887 1.00 94.88 95 GLU A O 1
ATOM 785 N N . ILE A 1 96 ? -13.625 3.161 19.153 1.00 94.88 96 ILE A N 1
ATOM 786 C CA . ILE A 1 96 ? -12.970 3.398 20.448 1.00 94.88 96 ILE A CA 1
ATOM 787 C C . ILE A 1 96 ? -13.996 3.879 21.481 1.00 94.88 96 ILE A C 1
ATOM 789 O O . ILE A 1 96 ? -14.129 3.272 22.548 1.00 94.88 96 ILE A O 1
ATOM 793 N N . LEU A 1 97 ? -14.787 4.904 21.145 1.00 94.19 97 LEU A N 1
ATOM 794 C CA . LEU A 1 97 ? -15.836 5.430 22.024 1.00 94.19 97 LEU A CA 1
ATOM 795 C C . LEU A 1 97 ? -16.869 4.354 22.383 1.00 94.19 97 LEU A C 1
ATOM 797 O O . LEU A 1 97 ? -17.264 4.222 23.542 1.00 94.19 97 LEU A O 1
ATOM 801 N N . LEU A 1 98 ? -17.298 3.539 21.414 1.00 91.62 98 LEU A N 1
ATOM 802 C CA . LEU A 1 98 ? -18.213 2.426 21.664 1.00 91.62 98 LEU A CA 1
ATOM 803 C C . LEU A 1 98 ? -17.596 1.375 22.592 1.00 91.62 98 LEU A C 1
ATOM 805 O O . LEU A 1 98 ? -18.292 0.858 23.471 1.00 91.62 98 LEU A O 1
ATOM 809 N N . ALA A 1 99 ? -16.315 1.046 22.421 1.00 90.75 99 ALA A N 1
ATOM 810 C CA . ALA A 1 99 ? -15.610 0.112 23.290 1.00 90.75 99 ALA A CA 1
ATOM 811 C C . ALA A 1 99 ? -15.516 0.637 24.732 1.00 90.75 99 ALA A C 1
ATOM 813 O O . ALA A 1 99 ? -15.687 -0.133 25.679 1.00 90.75 99 ALA A O 1
ATOM 814 N N . GLU A 1 100 ? -15.302 1.940 24.914 1.00 90.94 100 GLU A N 1
ATOM 815 C CA . GLU A 1 100 ? -15.303 2.597 26.223 1.00 90.94 100 GLU A CA 1
ATOM 816 C C . GLU A 1 100 ? -16.696 2.628 26.858 1.00 90.94 100 GLU A C 1
ATOM 818 O O . GLU A 1 100 ? -16.866 2.198 28.003 1.00 90.94 100 GLU A O 1
ATOM 823 N N . LEU A 1 101 ? -17.723 3.034 26.108 1.00 89.44 101 LEU A N 1
ATOM 824 C CA . LEU A 1 101 ? -19.107 3.059 26.584 1.00 89.44 101 LEU A CA 1
ATOM 825 C C . LEU A 1 101 ? -19.583 1.669 27.020 1.00 89.44 101 LEU A C 1
ATOM 827 O O . LEU A 1 101 ? -20.198 1.530 28.079 1.00 89.44 101 LEU A O 1
ATOM 831 N N . LYS A 1 102 ? -19.235 0.614 26.272 1.00 85.81 102 LYS A N 1
ATOM 832 C CA . LYS A 1 102 ? -19.556 -0.780 26.630 1.00 85.81 102 LYS A CA 1
ATOM 833 C C . LYS A 1 102 ? -18.941 -1.227 27.963 1.00 85.81 102 LYS A C 1
ATOM 835 O O . LYS A 1 102 ? -19.449 -2.166 28.581 1.00 85.81 102 LYS A O 1
ATOM 840 N N . LYS A 1 103 ? -17.878 -0.575 28.452 1.00 88.69 103 LYS A N 1
ATOM 841 C CA . LYS A 1 103 ? -17.292 -0.876 29.772 1.00 88.69 103 LYS A CA 1
ATOM 842 C C . LYS A 1 103 ? -18.127 -0.304 30.924 1.00 88.69 103 LYS A C 1
ATOM 844 O O . LYS A 1 103 ? -18.085 -0.877 32.018 1.00 88.69 103 LYS A O 1
ATOM 849 N N . SER A 1 104 ? -18.904 0.757 30.684 1.00 91.06 104 SER A N 1
ATOM 850 C CA . SER A 1 104 ? -19.692 1.464 31.702 1.00 91.06 104 SER A CA 1
ATOM 851 C C . SER A 1 104 ? -20.721 0.564 32.394 1.00 91.06 104 SER A C 1
ATOM 853 O O . SER A 1 104 ? -21.473 -0.175 31.755 1.00 91.06 104 SER A O 1
ATOM 855 N N . ARG A 1 105 ? -20.791 0.656 33.729 1.00 86.94 105 ARG A N 1
ATOM 856 C CA . ARG A 1 105 ? -21.754 -0.098 34.553 1.00 86.94 105 ARG A CA 1
ATOM 857 C C . ARG A 1 105 ? -23.201 0.298 34.252 1.00 86.94 105 ARG A C 1
ATOM 859 O O . ARG A 1 105 ? -24.061 -0.573 34.210 1.00 86.94 105 ARG A O 1
ATOM 866 N N . LEU A 1 106 ? -23.447 1.585 33.991 1.00 86.50 106 LEU A N 1
ATOM 867 C CA . LEU A 1 106 ? -24.771 2.101 33.638 1.00 86.50 106 LEU A CA 1
ATOM 868 C C . LEU A 1 106 ? -25.251 1.508 32.309 1.00 86.50 106 LEU A C 1
ATOM 870 O O . LEU A 1 106 ? -26.357 0.990 32.236 1.00 86.50 106 LEU A O 1
ATOM 874 N N . ILE A 1 107 ? -24.397 1.521 31.280 1.00 85.81 107 ILE A N 1
ATOM 875 C CA . ILE A 1 107 ? -24.706 0.948 29.959 1.00 85.81 107 ILE A CA 1
ATOM 876 C C . ILE A 1 107 ? -24.999 -0.553 30.082 1.00 85.81 107 ILE A C 1
ATOM 878 O O . ILE A 1 107 ? -25.961 -1.044 29.497 1.00 85.81 107 ILE A O 1
ATOM 882 N N . LYS A 1 108 ? -24.216 -1.286 30.886 1.00 82.81 108 LYS A N 1
ATOM 883 C CA . LYS A 1 108 ? -24.460 -2.711 31.164 1.00 82.81 108 LYS A CA 1
ATOM 884 C C . LYS A 1 108 ? -25.803 -2.946 31.857 1.00 82.81 108 LYS A C 1
ATOM 886 O O . LYS A 1 108 ? -26.529 -3.847 31.449 1.00 82.81 108 LYS A O 1
ATOM 891 N N . ALA A 1 109 ? -26.147 -2.127 32.852 1.00 84.62 109 ALA A N 1
ATOM 892 C CA . ALA A 1 109 ? -27.430 -2.204 33.545 1.00 84.62 109 ALA A CA 1
ATOM 893 C C . ALA A 1 109 ? -28.601 -1.890 32.599 1.00 84.62 109 ALA A C 1
ATOM 895 O O . ALA A 1 109 ? -29.539 -2.673 32.506 1.00 84.62 109 ALA A O 1
ATOM 896 N N . LEU A 1 110 ? -28.519 -0.803 31.827 1.00 86.06 110 LEU A N 1
ATOM 897 C CA . LEU A 1 110 ? -29.541 -0.427 30.844 1.00 86.06 110 LEU A CA 1
ATOM 898 C C . LEU A 1 110 ? -29.745 -1.507 29.771 1.00 86.06 110 LEU A C 1
ATOM 900 O O . LEU A 1 110 ? -30.879 -1.769 29.374 1.00 86.06 110 LEU A O 1
ATOM 904 N N . ASN A 1 111 ? -28.668 -2.161 29.330 1.00 82.88 111 ASN A N 1
ATOM 905 C CA . ASN A 1 111 ? -28.746 -3.287 28.401 1.00 82.88 111 ASN A CA 1
ATOM 906 C C . ASN A 1 111 ? -29.393 -4.524 29.052 1.00 82.88 111 ASN A C 1
ATOM 908 O O . ASN A 1 111 ? -30.237 -5.167 28.437 1.00 82.88 111 ASN A O 1
ATOM 912 N N . TYR A 1 112 ? -29.041 -4.832 30.307 1.00 80.81 112 TYR A N 1
ATOM 913 C CA . TYR A 1 112 ? -29.633 -5.935 31.075 1.00 80.81 112 TYR A CA 1
ATOM 914 C C . TYR A 1 112 ? -31.146 -5.759 31.265 1.00 80.81 112 TYR A C 1
ATOM 916 O O . TYR A 1 112 ? -31.907 -6.701 31.067 1.00 80.81 112 TYR A O 1
ATOM 924 N N . PHE A 1 113 ? -31.589 -4.538 31.573 1.00 88.19 113 PHE A N 1
ATOM 925 C CA . PHE A 1 113 ? -33.008 -4.201 31.715 1.00 88.19 113 PHE A CA 1
ATOM 926 C C . PHE A 1 113 ? -33.736 -3.990 30.374 1.00 88.19 113 PHE A C 1
ATOM 928 O O . PHE A 1 113 ? -34.916 -3.655 30.366 1.00 88.19 113 PHE A O 1
ATOM 935 N N . GLY A 1 114 ? -33.063 -4.185 29.233 1.00 81.56 114 GLY A N 1
ATOM 936 C CA . GLY A 1 114 ? -33.686 -4.131 27.906 1.00 81.56 114 GLY A CA 1
ATOM 937 C C . GLY A 1 114 ? -34.025 -2.726 27.396 1.00 81.56 114 GLY A C 1
ATOM 938 O O . GLY A 1 114 ? -34.706 -2.602 26.380 1.00 81.56 114 GLY A O 1
ATOM 939 N N . PHE A 1 115 ? -33.533 -1.666 28.046 1.00 82.81 115 PHE A N 1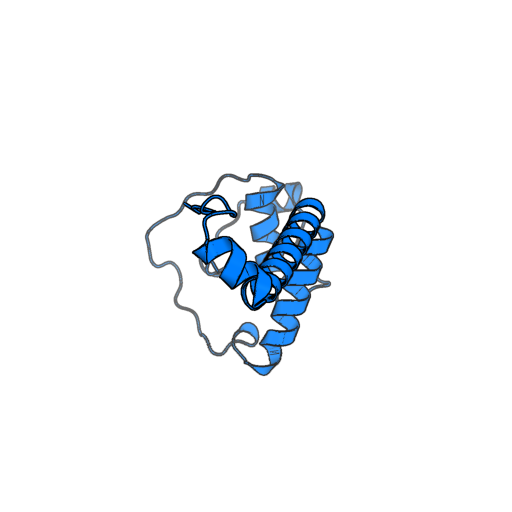
ATOM 940 C CA . PHE A 1 115 ? -33.743 -0.279 27.607 1.00 82.81 115 PHE A CA 1
ATOM 941 C C . PHE A 1 115 ? -32.909 0.096 26.375 1.00 82.81 115 PHE A C 1
ATOM 943 O O . PHE A 1 115 ? -33.210 1.075 25.694 1.00 82.81 115 PHE A O 1
ATOM 950 N N . LEU A 1 116 ? -31.873 -0.685 26.063 1.00 78.00 116 LEU A N 1
ATOM 951 C CA . LEU A 1 116 ? -31.102 -0.551 24.831 1.00 78.00 116 LEU A CA 1
ATOM 952 C C . LEU A 1 116 ? -31.584 -1.602 23.824 1.00 78.00 116 LEU A C 1
ATOM 954 O O . LEU A 1 116 ? -31.470 -2.804 24.065 1.00 78.00 116 LEU A O 1
ATOM 958 N N . LYS A 1 117 ? -32.109 -1.165 22.668 1.00 67.12 117 LYS A N 1
ATOM 959 C CA . LYS A 1 117 ? -32.362 -2.071 21.535 1.00 67.12 117 LYS A CA 1
ATOM 960 C C . LYS A 1 117 ? -31.049 -2.783 21.210 1.00 67.12 117 LYS A C 1
ATOM 962 O O . LYS A 1 117 ? -30.046 -2.107 20.993 1.00 67.12 117 LYS A O 1
ATOM 967 N N . LYS A 1 118 ? -31.055 -4.126 21.167 1.00 57.91 118 LYS A N 1
ATOM 968 C CA . LYS A 1 118 ? -29.909 -4.932 20.710 1.00 57.91 118 LYS A CA 1
ATOM 969 C C . LYS A 1 118 ? -29.338 -4.287 19.448 1.00 57.91 118 LYS A C 1
ATOM 971 O O . LYS A 1 118 ? -29.977 -4.336 18.399 1.00 57.91 118 LYS A O 1
ATOM 976 N N . ILE A 1 119 ? -28.143 -3.714 19.550 1.00 52.59 119 ILE A N 1
ATOM 977 C CA . ILE A 1 119 ? -27.352 -3.319 18.388 1.00 52.59 119 ILE A CA 1
ATOM 978 C C . ILE A 1 119 ? -26.888 -4.640 17.760 1.00 52.59 119 ILE A C 1
ATOM 980 O O . ILE A 1 119 ? -25.835 -5.172 18.104 1.00 52.59 119 ILE A O 1
ATOM 984 N N . LYS A 1 120 ? -27.753 -5.260 16.949 1.00 37.66 120 LYS A N 1
ATOM 985 C CA . LYS A 1 120 ? -27.402 -6.404 16.105 1.00 37.66 120 LYS A CA 1
ATOM 986 C C . LYS A 1 120 ? -26.535 -5.855 14.974 1.00 37.66 120 LYS A C 1
ATOM 988 O O . LYS A 1 120 ? -27.069 -5.231 14.065 1.00 37.66 120 LYS A O 1
ATOM 993 N N . HIS A 1 121 ? -25.229 -6.081 15.041 1.00 38.94 121 HIS A N 1
ATOM 994 C CA . HIS A 1 121 ? -24.378 -5.990 13.860 1.00 38.94 121 HIS A CA 1
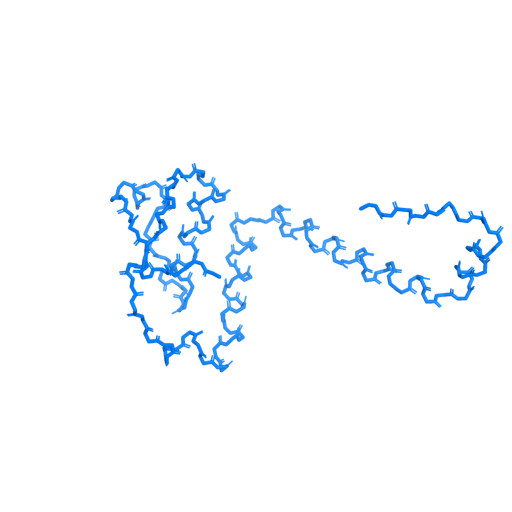ATOM 995 C C . HIS A 1 121 ? -24.450 -7.327 13.119 1.00 38.94 121 HIS A C 1
ATOM 997 O O . HIS A 1 121 ? -24.152 -8.373 13.697 1.00 38.94 121 HIS A O 1
ATOM 1003 N N . THR A 1 122 ? -24.956 -7.271 11.886 1.00 32.69 122 THR A N 1
ATOM 1004 C CA . THR A 1 122 ? -24.501 -8.145 10.795 1.00 32.69 122 THR A CA 1
ATOM 1005 C C . THR A 1 122 ? -23.164 -7.603 10.310 1.00 32.69 122 THR A C 1
ATOM 1007 O O . THR A 1 122 ? -22.988 -6.365 10.429 1.00 32.69 122 THR A O 1
#